Protein AF-A0A2J8AHQ7-F1 (afdb_monomer)

Organism: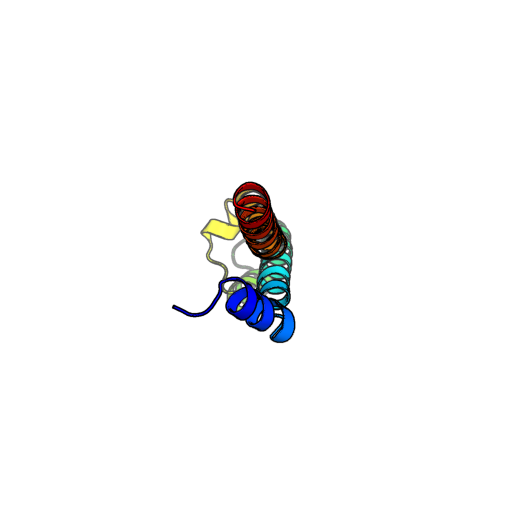 NCBI:txid47790

Structure (mmCIF, N/CA/C/O backbone):
data_AF-A0A2J8AHQ7-F1
#
_entry.id   AF-A0A2J8AHQ7-F1
#
loop_
_atom_site.group_PDB
_atom_site.id
_atom_site.type_symbol
_atom_site.label_atom_id
_atom_site.label_alt_id
_atom_site.label_comp_id
_atom_site.label_asym_id
_atom_site.label_entity_id
_atom_site.label_seq_id
_atom_site.pdbx_PDB_ins_code
_atom_site.Cartn_x
_atom_site.Cartn_y
_atom_site.Cartn_z
_atom_site.occupancy
_atom_site.B_iso_or_equiv
_atom_site.auth_seq_id
_atom_site.auth_comp_id
_atom_site.auth_asym_id
_atom_site.auth_atom_id
_atom_site.pdbx_PDB_model_num
ATOM 1 N N . MET A 1 1 ? 23.440 14.049 -18.284 1.00 44.91 1 MET A N 1
ATOM 2 C CA . MET A 1 1 ? 22.167 13.385 -17.925 1.00 44.91 1 MET A CA 1
ATOM 3 C C . MET A 1 1 ? 22.398 11.886 -18.000 1.00 44.91 1 MET A C 1
ATOM 5 O O . MET A 1 1 ? 22.822 11.418 -19.049 1.00 44.91 1 MET A O 1
ATOM 9 N N . GLU A 1 2 ? 22.240 11.154 -16.897 1.00 55.62 2 GLU A N 1
ATOM 10 C CA . GLU A 1 2 ? 22.364 9.690 -16.912 1.00 55.62 2 GLU A CA 1
ATOM 11 C C . GLU A 1 2 ? 21.309 9.081 -17.842 1.00 55.62 2 GLU A C 1
ATOM 13 O O . GLU A 1 2 ? 20.177 9.558 -17.900 1.00 55.62 2 GLU A O 1
ATOM 18 N N . SER A 1 3 ? 21.689 8.052 -18.602 1.00 74.12 3 SER A N 1
ATOM 19 C CA . SER A 1 3 ? 20.766 7.360 -19.504 1.00 74.12 3 SER A CA 1
ATOM 20 C C . SER A 1 3 ? 19.555 6.835 -18.708 1.00 74.12 3 SER A C 1
ATOM 22 O O . SER A 1 3 ? 19.759 6.221 -17.658 1.00 74.12 3 SER A O 1
ATOM 24 N N . PRO A 1 4 ? 18.309 7.013 -19.188 1.00 63.59 4 PRO A N 1
ATOM 25 C CA . PRO A 1 4 ? 17.106 6.510 -18.513 1.00 63.59 4 PRO A CA 1
ATOM 26 C C . PRO A 1 4 ? 17.145 4.992 -18.264 1.00 63.59 4 PRO A C 1
ATOM 28 O O . PRO A 1 4 ? 16.548 4.500 -17.309 1.00 63.59 4 PRO A O 1
ATOM 31 N N . VAL A 1 5 ? 17.932 4.249 -19.052 1.00 66.31 5 VAL A N 1
ATOM 32 C CA . VAL A 1 5 ? 18.200 2.819 -18.838 1.00 66.31 5 VAL A CA 1
ATOM 33 C C . VAL A 1 5 ? 19.025 2.579 -17.569 1.00 66.31 5 VAL A C 1
ATOM 35 O O . VAL A 1 5 ? 18.772 1.610 -16.862 1.00 66.31 5 VAL A O 1
ATOM 38 N N . LYS A 1 6 ? 19.976 3.462 -17.228 1.00 67.69 6 LYS A N 1
ATOM 39 C CA . LYS A 1 6 ? 20.758 3.360 -15.983 1.00 67.69 6 LYS A CA 1
ATOM 40 C C . LYS A 1 6 ? 19.896 3.632 -14.752 1.00 67.69 6 LYS A C 1
ATOM 42 O O . LYS A 1 6 ? 19.988 2.886 -13.786 1.00 67.69 6 LYS A O 1
ATOM 47 N N . GLN A 1 7 ? 19.018 4.634 -14.805 1.00 67.12 7 GLN A N 1
ATOM 48 C CA . GLN A 1 7 ? 18.089 4.929 -13.705 1.00 67.12 7 GLN A CA 1
ATOM 49 C C . GLN A 1 7 ? 17.095 3.785 -13.474 1.00 67.12 7 GLN A C 1
ATOM 51 O O . GLN A 1 7 ? 16.848 3.396 -12.334 1.00 67.12 7 GLN A O 1
ATOM 56 N N . TYR A 1 8 ? 16.581 3.189 -14.551 1.00 65.69 8 TYR A N 1
ATOM 57 C CA . TYR A 1 8 ? 15.749 1.994 -14.455 1.00 65.69 8 TYR A CA 1
ATOM 58 C C . TYR A 1 8 ? 16.529 0.764 -13.977 1.00 65.69 8 TYR A C 1
ATOM 60 O O . TYR A 1 8 ? 16.022 -0.012 -13.171 1.00 65.69 8 TYR A O 1
ATOM 68 N N . GLY A 1 9 ? 17.781 0.615 -14.416 1.00 63.34 9 GLY A N 1
ATOM 69 C CA . GLY A 1 9 ? 18.699 -0.406 -13.922 1.00 63.34 9 GLY A CA 1
ATOM 70 C C . GLY A 1 9 ? 18.871 -0.318 -12.408 1.00 63.34 9 GLY A C 1
ATOM 71 O O . GLY A 1 9 ? 18.676 -1.320 -11.734 1.00 63.34 9 GLY A O 1
ATOM 72 N N . VAL A 1 10 ? 19.125 0.879 -11.865 1.00 66.38 10 VAL A N 1
ATOM 73 C CA . VAL A 1 10 ? 19.193 1.119 -10.411 1.00 66.38 10 VAL A CA 1
ATOM 74 C C . VAL A 1 10 ? 17.853 0.831 -9.734 1.00 66.38 10 VAL A C 1
ATOM 76 O O . VAL A 1 10 ? 17.818 0.207 -8.680 1.00 66.38 10 VAL A O 1
ATOM 79 N N . TYR A 1 11 ? 16.733 1.236 -10.329 1.00 68.19 11 TYR A N 1
ATOM 80 C CA . TYR A 1 11 ? 15.404 0.971 -9.777 1.00 68.19 11 TYR A CA 1
ATOM 81 C C . TYR A 1 11 ? 15.082 -0.530 -9.661 1.00 68.19 11 TYR A C 1
ATOM 83 O O . TYR A 1 11 ? 14.525 -0.972 -8.653 1.00 68.19 11 TYR A O 1
ATOM 91 N N . LEU A 1 12 ? 15.458 -1.315 -10.675 1.00 66.81 12 LEU A N 1
ATOM 92 C CA . LEU A 1 12 ? 15.333 -2.770 -10.666 1.00 66.81 12 LEU A CA 1
ATOM 93 C C . LEU A 1 12 ? 16.307 -3.423 -9.681 1.00 66.81 12 LEU A C 1
ATOM 95 O O . LEU A 1 12 ? 15.891 -4.277 -8.901 1.00 66.81 12 LEU A O 1
ATOM 99 N N . THR A 1 13 ? 17.583 -3.024 -9.682 1.00 64.56 13 THR A N 1
ATOM 100 C CA . THR A 1 13 ? 18.607 -3.643 -8.823 1.00 64.56 13 THR A CA 1
ATOM 101 C C . THR A 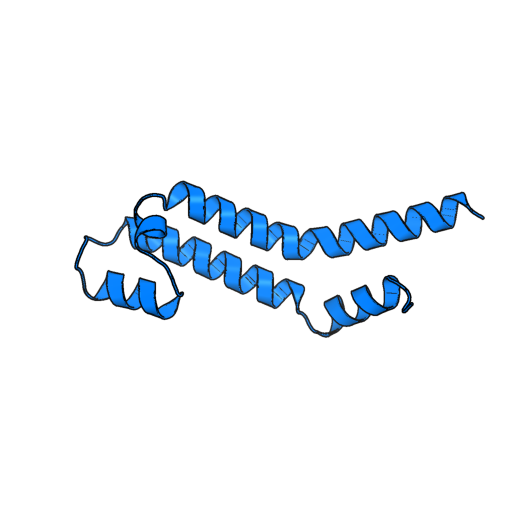1 13 ? 18.419 -3.320 -7.345 1.00 64.56 13 THR A C 1
ATOM 103 O O . THR A 1 13 ? 18.748 -4.142 -6.498 1.00 64.56 13 THR A O 1
ATOM 106 N N . THR A 1 14 ? 17.843 -2.163 -7.017 1.00 72.19 14 THR A N 1
ATOM 107 C CA . THR A 1 14 ? 17.536 -1.771 -5.630 1.00 72.19 14 THR A CA 1
ATOM 108 C C . THR A 1 14 ? 16.202 -2.312 -5.121 1.00 72.19 14 THR A C 1
ATOM 110 O O . THR A 1 14 ? 15.843 -2.049 -3.975 1.00 72.19 14 THR A O 1
ATOM 113 N N . ALA A 1 15 ? 15.439 -3.039 -5.949 1.00 74.56 15 ALA A N 1
ATOM 114 C CA . ALA A 1 15 ? 14.088 -3.504 -5.628 1.00 74.56 15 ALA A CA 1
ATOM 115 C C . ALA A 1 15 ? 13.123 -2.383 -5.170 1.00 74.56 15 ALA A C 1
ATOM 117 O O . ALA A 1 15 ? 12.078 -2.665 -4.575 1.00 74.56 15 ALA A O 1
ATOM 118 N N . GLY A 1 16 ? 13.423 -1.111 -5.468 1.00 78.94 16 GLY A N 1
ATOM 119 C CA . GLY A 1 16 ? 12.684 0.039 -4.940 1.00 78.94 16 GLY A CA 1
ATOM 120 C C . GLY A 1 16 ? 11.198 0.008 -5.301 1.00 78.94 16 GLY A C 1
ATOM 121 O O . GLY A 1 16 ? 10.341 0.296 -4.464 1.00 78.94 16 GLY A O 1
ATOM 122 N N . GLY A 1 17 ? 10.868 -0.437 -6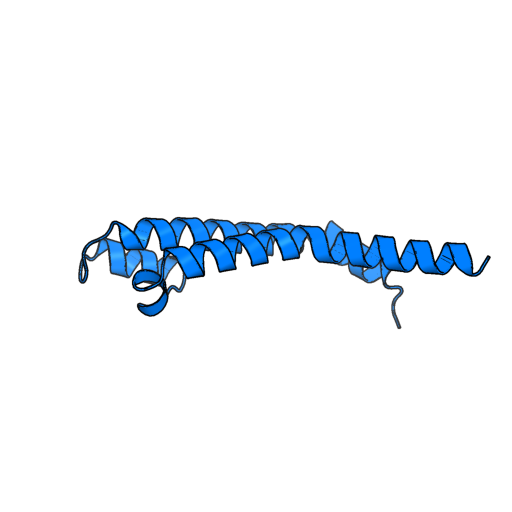.516 1.00 78.62 17 GLY A N 1
ATOM 123 C CA . GLY A 1 17 ? 9.476 -0.607 -6.936 1.00 78.62 17 GLY A CA 1
ATOM 124 C C . GLY A 1 17 ? 8.720 -1.692 -6.196 1.00 78.62 17 GLY A C 1
ATOM 125 O O . GLY A 1 17 ? 7.556 -1.492 -5.850 1.00 78.62 17 GLY A O 1
ATOM 126 N N . MET A 1 18 ? 9.387 -2.800 -5.878 1.00 83.88 18 MET A N 1
ATOM 127 C CA . MET A 1 18 ? 8.784 -3.876 -5.095 1.00 83.88 18 MET A CA 1
ATOM 128 C C . MET A 1 18 ? 8.525 -3.430 -3.655 1.00 83.88 18 MET A C 1
ATOM 130 O O . MET A 1 18 ? 7.442 -3.683 -3.134 1.00 83.88 18 MET A O 1
ATOM 134 N N . VAL A 1 19 ? 9.454 -2.691 -3.040 1.00 88.38 19 VAL A N 1
ATOM 135 C CA . VAL A 1 19 ? 9.280 -2.144 -1.683 1.00 88.38 19 VAL A CA 1
ATOM 136 C C . VAL A 1 19 ? 8.101 -1.169 -1.623 1.00 88.38 19 VAL A C 1
ATOM 138 O O . VAL A 1 19 ? 7.273 -1.238 -0.710 1.00 88.38 19 VAL A O 1
ATOM 141 N N . VAL A 1 20 ? 7.979 -0.268 -2.603 1.00 87.94 20 VAL A N 1
ATOM 142 C CA . VAL A 1 20 ? 6.849 0.673 -2.674 1.00 87.94 20 VAL A CA 1
ATOM 143 C C . VAL A 1 20 ? 5.531 -0.070 -2.890 1.00 87.94 20 VAL A C 1
ATOM 145 O O . VAL A 1 20 ? 4.544 0.227 -2.211 1.00 87.94 20 VAL A O 1
ATOM 148 N N . ALA A 1 21 ? 5.510 -1.049 -3.797 1.00 89.31 21 ALA A N 1
ATOM 149 C CA . ALA A 1 21 ? 4.324 -1.847 -4.071 1.00 89.31 21 ALA A CA 1
ATOM 150 C C . ALA A 1 21 ? 3.871 -2.632 -2.836 1.00 89.31 21 ALA A C 1
ATOM 152 O O . ALA A 1 21 ? 2.705 -2.549 -2.452 1.00 89.31 21 ALA A O 1
ATOM 153 N N . PHE A 1 22 ? 4.798 -3.308 -2.159 1.00 91.62 22 PHE A N 1
ATOM 154 C CA . PHE A 1 22 ? 4.537 -4.064 -0.939 1.00 91.62 22 PHE A CA 1
ATOM 155 C C . PHE A 1 22 ? 3.940 -3.188 0.168 1.00 91.62 22 PHE A C 1
ATOM 157 O O . PHE A 1 22 ? 2.887 -3.513 0.717 1.00 91.62 22 PHE A O 1
ATOM 164 N N . ASN A 1 23 ? 4.537 -2.020 0.426 1.00 92.81 23 ASN A N 1
ATOM 165 C CA . ASN A 1 23 ? 4.006 -1.062 1.397 1.00 92.81 23 ASN A CA 1
ATOM 166 C C . ASN A 1 23 ? 2.590 -0.586 1.036 1.00 92.81 23 ASN A C 1
ATOM 168 O O . ASN A 1 23 ? 1.747 -0.409 1.918 1.00 92.81 23 ASN A O 1
ATOM 172 N N . CYS A 1 24 ? 2.299 -0.398 -0.253 1.00 93.56 24 CYS A N 1
ATOM 173 C CA . CYS A 1 24 ? 0.956 -0.043 -0.703 1.00 93.56 24 CYS A CA 1
ATOM 174 C C . CYS A 1 24 ? -0.047 -1.183 -0.474 1.00 93.56 24 CYS A C 1
ATOM 176 O O . CYS A 1 24 ? -1.144 -0.926 0.021 1.00 93.56 24 CYS A O 1
ATOM 178 N N . PHE A 1 25 ? 0.317 -2.432 -0.768 1.00 93.06 25 PHE A N 1
ATOM 179 C CA . PHE A 1 25 ? -0.563 -3.584 -0.554 1.00 93.06 25 PHE A CA 1
ATOM 180 C C . PHE A 1 25 ? -0.824 -3.860 0.932 1.00 93.06 25 PHE A C 1
ATOM 182 O O . PHE A 1 25 ? -1.967 -4.128 1.307 1.00 93.06 25 PHE A O 1
ATOM 189 N N . ILE A 1 26 ? 0.182 -3.696 1.798 1.00 94.88 26 ILE A N 1
ATOM 190 C CA . ILE A 1 26 ? -0.014 -3.753 3.254 1.00 94.88 26 ILE A CA 1
ATOM 191 C C . ILE A 1 26 ? -1.017 -2.687 3.697 1.00 94.88 26 ILE A C 1
ATOM 193 O O . ILE A 1 26 ? -1.981 -3.000 4.394 1.00 94.88 26 ILE A O 1
ATOM 197 N N . LYS A 1 27 ? -0.843 -1.433 3.258 1.00 94.12 27 LYS A N 1
ATOM 198 C CA . LYS A 1 27 ? -1.764 -0.342 3.615 1.00 94.12 27 LYS A CA 1
ATOM 199 C C . LYS A 1 27 ? -3.173 -0.576 3.083 1.00 94.12 27 LYS A C 1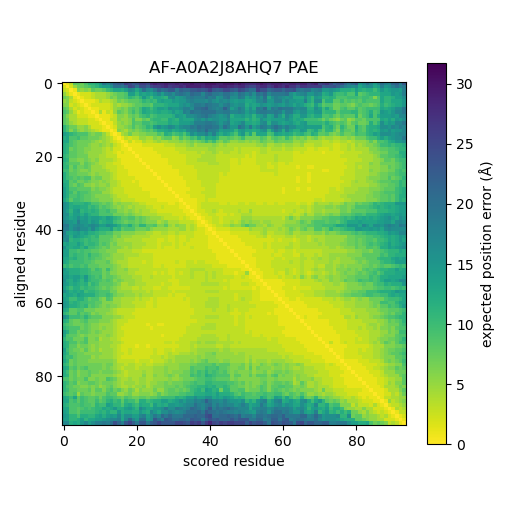
ATOM 201 O O . LYS A 1 27 ? -4.138 -0.288 3.784 1.00 94.12 27 LYS A O 1
ATOM 206 N N . GLN A 1 28 ? -3.315 -1.132 1.882 1.00 95.12 28 GLN A N 1
ATOM 207 C CA . GLN A 1 28 ? -4.613 -1.546 1.353 1.00 95.12 28 GLN A CA 1
ATOM 208 C C . GLN A 1 28 ? -5.290 -2.551 2.291 1.00 95.12 28 GLN A C 1
ATOM 210 O O . GLN A 1 28 ? -6.455 -2.364 2.641 1.00 95.12 28 GLN A O 1
ATOM 215 N N . HIS A 1 29 ? -4.574 -3.597 2.703 1.00 93.81 29 HIS A N 1
ATOM 216 C CA . HIS A 1 29 ? -5.119 -4.619 3.589 1.00 93.81 29 HIS A CA 1
ATOM 217 C C . HIS A 1 29 ? -5.489 -4.043 4.962 1.00 93.81 29 HIS A C 1
ATOM 219 O O . HIS A 1 29 ? -6.613 -4.236 5.425 1.00 93.81 29 HIS A O 1
ATOM 225 N N . ALA A 1 30 ? -4.594 -3.254 5.560 1.00 93.50 30 ALA A N 1
ATOM 226 C CA . ALA A 1 30 ? -4.814 -2.596 6.843 1.00 93.50 30 ALA A CA 1
ATOM 227 C C . ALA A 1 30 ? -6.038 -1.665 6.816 1.00 93.50 30 ALA A C 1
ATOM 229 O O . ALA A 1 30 ? -6.875 -1.705 7.712 1.00 93.50 30 ALA A O 1
ATOM 230 N N . VAL A 1 31 ? -6.225 -0.883 5.748 1.00 94.38 31 VAL A N 1
ATOM 231 C CA . VAL A 1 31 ? -7.408 -0.020 5.595 1.00 94.38 31 VAL A CA 1
ATOM 232 C C . VAL A 1 31 ? -8.706 -0.822 5.470 1.00 94.38 31 VAL A C 1
ATOM 234 O O . VAL A 1 31 ? -9.734 -0.429 6.022 1.00 94.38 31 VAL A O 1
ATOM 237 N N . LEU A 1 32 ? -8.682 -1.964 4.780 1.00 92.00 32 LEU A N 1
ATOM 238 C CA . LEU A 1 32 ? -9.848 -2.848 4.686 1.00 92.00 32 LEU A CA 1
ATOM 239 C C . LEU A 1 32 ? -10.153 -3.555 6.016 1.00 92.00 32 LEU A C 1
ATOM 241 O O . LEU A 1 32 ? -11.321 -3.820 6.304 1.00 92.00 32 LEU A O 1
ATOM 245 N N . GLN A 1 33 ? -9.133 -3.828 6.833 1.00 92.12 33 GLN A N 1
ATOM 246 C CA . GLN A 1 33 ? -9.293 -4.330 8.198 1.00 92.12 33 GLN A CA 1
ATOM 247 C C . GLN A 1 33 ? -9.837 -3.256 9.147 1.00 92.12 33 GLN A C 1
ATOM 249 O O . GLN A 1 33 ? -10.745 -3.558 9.916 1.00 92.12 33 GLN A O 1
ATOM 254 N N . LEU A 1 34 ? -9.389 -1.998 9.033 1.00 90.50 34 LEU A N 1
ATOM 255 C CA . LEU A 1 34 ? -9.896 -0.880 9.843 1.00 90.50 34 LEU A CA 1
ATOM 256 C C . LEU A 1 34 ? -11.413 -0.719 9.747 1.00 90.50 34 LEU A C 1
ATOM 258 O O . LEU A 1 34 ? -12.059 -0.421 10.745 1.00 90.50 34 LEU A O 1
ATOM 262 N N . ARG A 1 35 ? -11.999 -0.963 8.567 1.00 87.38 35 ARG A N 1
ATOM 263 C CA . ARG A 1 35 ? -13.457 -0.919 8.367 1.00 87.38 35 ARG A CA 1
ATOM 264 C C . ARG A 1 35 ? -14.214 -1.918 9.251 1.00 87.38 35 ARG A C 1
ATOM 266 O O . ARG A 1 35 ? -15.386 -1.699 9.539 1.00 87.38 35 ARG A O 1
ATOM 273 N N . LYS A 1 36 ? -13.576 -3.027 9.627 1.00 89.06 36 LYS A N 1
ATOM 274 C CA . LYS A 1 36 ? -14.180 -4.093 10.438 1.00 89.06 36 LYS A CA 1
ATOM 275 C C . LYS A 1 36 ? -14.054 -3.831 11.939 1.00 89.06 36 LYS A C 1
ATOM 277 O O . LYS A 1 36 ? -14.693 -4.530 12.716 1.00 89.06 36 LYS A O 1
ATOM 282 N N . LEU A 1 37 ? -13.226 -2.865 12.341 1.00 88.69 37 LEU A N 1
ATOM 283 C CA . LEU A 1 37 ? -12.952 -2.576 13.742 1.00 88.69 37 LEU A CA 1
ATOM 284 C C . LEU A 1 37 ? -13.844 -1.434 14.256 1.00 88.69 37 LEU A C 1
ATOM 286 O O . LEU A 1 37 ? -13.950 -0.393 13.591 1.00 88.69 37 LEU A O 1
ATOM 290 N N . PRO A 1 38 ? -14.455 -1.587 15.446 1.00 88.00 38 PRO A N 1
ATOM 291 C CA . PRO A 1 38 ? -15.272 -0.540 16.039 1.00 88.00 38 PRO A CA 1
ATOM 292 C C . PRO A 1 38 ? -14.444 0.712 16.353 1.00 88.00 38 PRO A C 1
ATOM 294 O O . PRO A 1 38 ? -13.237 0.647 16.619 1.00 88.00 38 PRO A O 1
ATOM 297 N N . GLU A 1 39 ? -15.099 1.869 16.279 1.00 86.19 39 GLU A N 1
ATOM 298 C CA . GLU A 1 39 ? -14.495 3.153 16.644 1.00 86.19 39 GLU A CA 1
ATOM 299 C C . GLU A 1 39 ? -14.096 3.160 18.122 1.00 86.19 39 GLU A C 1
ATOM 301 O O . GLU A 1 39 ? -14.834 2.657 18.963 1.00 86.19 39 GLU A O 1
ATOM 306 N N . GLY A 1 40 ? -12.899 3.678 18.421 1.00 82.69 40 GLY A N 1
ATOM 307 C CA . GLY A 1 40 ? -12.347 3.724 19.781 1.00 82.69 40 GLY A CA 1
ATOM 308 C C . GLY A 1 40 ? -11.811 2.395 20.326 1.00 82.69 40 GLY A C 1
ATOM 309 O O . GLY A 1 40 ? -11.440 2.326 21.492 1.00 82.69 40 GLY A O 1
ATOM 310 N N . SER A 1 41 ? -11.766 1.325 19.522 1.00 90.44 41 SER A N 1
ATOM 311 C CA . SER A 1 41 ? -11.130 0.078 19.964 1.00 90.44 41 SER A CA 1
ATOM 312 C C . SER A 1 41 ? -9.597 0.191 19.952 1.00 90.44 41 SER A C 1
ATOM 314 O O . SER A 1 41 ? -9.051 0.682 18.960 1.00 90.44 41 SER A O 1
ATOM 316 N N . PRO A 1 42 ? -8.886 -0.334 20.971 1.00 91.94 42 PRO A N 1
ATOM 317 C CA . PRO A 1 42 ? -7.418 -0.307 21.010 1.00 91.94 42 PRO A CA 1
ATOM 318 C C . PRO A 1 42 ? -6.786 -0.928 19.759 1.00 91.94 42 PRO A C 1
ATOM 320 O O . PRO A 1 42 ? -5.905 -0.347 19.138 1.00 91.94 42 PRO A O 1
ATOM 323 N N . ALA A 1 43 ? -7.350 -2.045 19.287 1.00 89.25 43 ALA A N 1
ATOM 324 C CA . ALA A 1 43 ? -6.908 -2.716 18.065 1.00 89.25 43 ALA A CA 1
ATOM 325 C C . ALA A 1 43 ? -6.994 -1.826 16.809 1.00 89.25 43 ALA A C 1
ATOM 327 O O . ALA A 1 43 ? -6.226 -2.006 15.864 1.00 89.25 43 ALA A O 1
ATOM 328 N N . ARG A 1 44 ? -7.935 -0.873 16.765 1.00 89.81 44 ARG A N 1
ATOM 329 C CA . ARG A 1 44 ? -8.059 0.084 15.658 1.00 89.81 44 ARG A CA 1
ATOM 330 C C . ARG A 1 44 ? -6.975 1.150 15.731 1.00 89.81 44 ARG A C 1
ATOM 332 O O . ARG A 1 44 ? -6.407 1.483 14.694 1.00 89.81 44 ARG A O 1
ATOM 339 N N . GLU A 1 45 ? -6.700 1.668 16.922 1.00 90.31 45 GLU A N 1
ATOM 340 C CA . GLU A 1 45 ? -5.647 2.661 17.150 1.00 90.31 45 GLU A CA 1
ATOM 341 C C . GLU A 1 45 ? -4.263 2.076 16.859 1.00 90.31 45 GLU A C 1
ATOM 343 O O . GLU A 1 45 ? -3.497 2.683 16.109 1.00 90.31 45 GLU A O 1
ATOM 348 N N . ASP A 1 46 ? -4.000 0.852 17.318 1.00 92.94 46 ASP A N 1
ATOM 349 C CA . ASP A 1 46 ? -2.758 0.125 17.046 1.00 92.94 46 ASP A CA 1
ATOM 350 C C . ASP A 1 46 ? -2.551 -0.098 15.544 1.00 92.94 46 ASP A C 1
ATOM 352 O O . ASP A 1 46 ? -1.486 0.196 14.997 1.00 92.94 46 ASP A O 1
ATOM 356 N N . LEU A 1 47 ? -3.590 -0.557 14.835 1.00 91.69 47 LEU A N 1
ATOM 357 C CA . LEU A 1 47 ? -3.525 -0.784 13.390 1.00 91.69 47 LEU A CA 1
ATOM 358 C C . LEU A 1 47 ? -3.322 0.530 12.614 1.00 91.69 47 LEU A C 1
ATOM 360 O O . LEU A 1 47 ? -2.621 0.562 11.597 1.00 91.69 47 LEU A O 1
ATOM 364 N N . MET A 1 48 ? -3.922 1.623 13.092 1.00 92.00 48 MET A N 1
ATOM 365 C CA . MET A 1 48 ? -3.721 2.959 12.535 1.00 92.00 48 MET A CA 1
ATOM 366 C C . MET A 1 48 ? -2.292 3.455 12.757 1.00 92.00 48 MET A C 1
ATOM 368 O O . MET A 1 48 ? -1.671 3.935 11.808 1.00 92.00 48 MET A O 1
ATOM 372 N N . ALA A 1 49 ? -1.746 3.295 13.961 1.00 92.94 49 ALA A N 1
ATOM 373 C CA . ALA A 1 49 ? -0.383 3.692 14.289 1.00 92.94 49 ALA A CA 1
ATOM 374 C C . ALA A 1 49 ? 0.652 2.874 13.498 1.00 92.94 49 ALA A C 1
ATOM 376 O O . ALA A 1 49 ? 1.519 3.449 12.837 1.00 92.94 49 ALA A O 1
ATOM 377 N N . MET A 1 50 ? 0.505 1.545 13.471 1.00 93.19 50 MET A N 1
ATOM 378 C CA . MET A 1 50 ? 1.437 0.618 12.816 1.00 93.19 50 MET A CA 1
ATOM 379 C C . MET A 1 50 ? 1.592 0.889 11.315 1.00 93.19 50 MET A C 1
ATOM 381 O O . MET A 1 50 ? 2.674 0.728 10.752 1.00 93.19 50 MET A O 1
ATOM 385 N N . HIS A 1 51 ? 0.520 1.329 10.653 1.00 92.62 51 HIS A N 1
ATOM 386 C CA . HIS A 1 51 ? 0.515 1.578 9.211 1.00 92.62 51 HIS A CA 1
ATOM 387 C C . HIS A 1 51 ? 0.439 3.063 8.827 1.00 92.62 51 HIS A C 1
ATOM 389 O O . HIS A 1 51 ? 0.313 3.379 7.635 1.00 92.62 51 HIS A O 1
ATOM 395 N N . MET A 1 52 ? 0.555 3.970 9.804 1.00 92.25 52 MET A N 1
ATOM 396 C CA . MET A 1 52 ? 0.424 5.423 9.633 1.00 92.25 52 MET A CA 1
ATOM 397 C C . MET A 1 52 ? -0.869 5.803 8.890 1.00 92.25 52 MET A C 1
ATOM 399 O O . MET A 1 52 ? -0.848 6.470 7.849 1.00 92.25 52 MET A O 1
ATOM 403 N N . LEU A 1 53 ? -2.003 5.304 9.380 1.00 90.69 53 LEU A N 1
ATOM 404 C CA . LEU A 1 53 ? -3.328 5.526 8.810 1.00 90.69 53 LEU A CA 1
ATOM 405 C C . LEU A 1 53 ? -4.109 6.534 9.657 1.00 90.69 53 LEU A C 1
ATOM 407 O O . LEU A 1 53 ? -4.260 6.388 10.860 1.00 90.69 53 LEU A O 1
ATOM 411 N N . ASN A 1 54 ? -4.667 7.540 8.993 1.00 91.12 54 ASN A N 1
ATOM 412 C CA . ASN A 1 54 ? -5.550 8.550 9.587 1.00 91.12 54 ASN A CA 1
ATOM 413 C C . ASN A 1 54 ? -7.028 8.101 9.658 1.00 91.12 54 ASN A C 1
ATOM 415 O O . ASN A 1 54 ? -7.435 7.251 8.859 1.00 91.12 54 ASN A O 1
ATOM 419 N N . PRO A 1 55 ? -7.872 8.734 10.504 1.00 89.31 55 PRO A N 1
ATOM 420 C CA . PRO A 1 55 ? -9.302 8.409 10.621 1.00 89.31 55 PRO A CA 1
ATOM 421 C C . PRO A 1 55 ? -10.080 8.493 9.297 1.00 89.31 55 PRO A C 1
ATOM 423 O O . PRO A 1 55 ? -11.018 7.732 9.059 1.00 89.31 55 PRO A O 1
ATOM 426 N N . SER A 1 56 ? -9.659 9.376 8.386 1.00 90.44 56 SER A N 1
ATOM 427 C CA . SER A 1 56 ? -10.234 9.499 7.042 1.00 90.44 56 SER A CA 1
ATOM 428 C C . SER A 1 56 ? -10.068 8.232 6.195 1.00 90.44 56 SER A C 1
ATOM 430 O O . SER A 1 56 ? -10.922 7.949 5.350 1.00 90.44 56 SER A O 1
ATOM 432 N N . HIS A 1 57 ? -9.016 7.442 6.436 1.00 92.00 57 HIS A N 1
ATOM 433 C CA . HI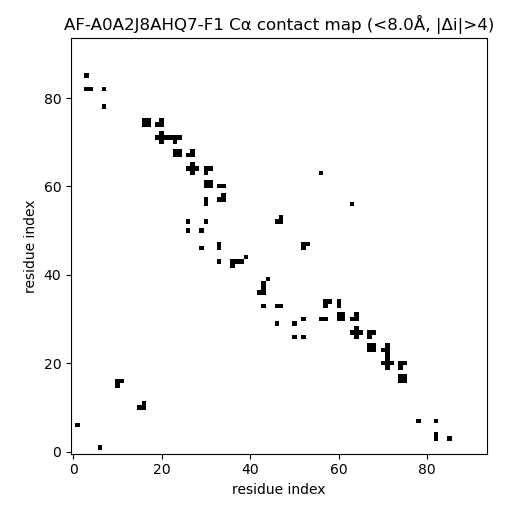S A 1 57 ? -8.832 6.153 5.777 1.00 92.00 57 HIS A CA 1
ATOM 434 C C . HIS A 1 57 ? -9.857 5.131 6.255 1.00 92.00 57 HIS A C 1
ATOM 436 O O . HIS A 1 57 ? -10.351 4.368 5.435 1.00 92.00 57 HIS A O 1
ATOM 442 N N . ALA A 1 58 ? -10.233 5.149 7.537 1.00 86.88 58 ALA A N 1
ATOM 443 C CA . ALA A 1 58 ? -11.284 4.275 8.050 1.00 86.88 58 ALA A CA 1
ATOM 444 C C . ALA A 1 58 ? -12.664 4.670 7.492 1.00 86.88 58 ALA A C 1
ATOM 446 O O . ALA A 1 58 ? -13.396 3.810 7.001 1.00 86.88 58 ALA A O 1
ATOM 447 N N . LYS A 1 59 ? -12.980 5.976 7.460 1.00 89.69 59 LYS A N 1
ATOM 448 C CA . LYS A 1 59 ? -14.249 6.497 6.912 1.00 89.69 59 LYS A CA 1
ATOM 449 C C . LYS A 1 59 ? -14.446 6.149 5.431 1.00 89.69 59 LYS A C 1
ATOM 451 O O . LYS A 1 59 ? -15.547 5.792 5.022 1.00 89.69 59 LYS A O 1
ATOM 456 N N . TYR A 1 60 ? -13.384 6.223 4.627 1.00 93.75 60 TYR A N 1
ATOM 457 C CA . TYR A 1 60 ? -13.426 5.958 3.182 1.00 93.75 60 TYR A CA 1
ATOM 458 C C . TYR A 1 60 ? -12.585 4.739 2.780 1.00 93.75 60 TYR A C 1
ATOM 460 O O . TYR A 1 60 ? -11.902 4.751 1.752 1.00 93.75 60 TYR A O 1
ATOM 468 N N . ALA A 1 61 ? -12.642 3.669 3.578 1.00 90.81 61 ALA A N 1
ATOM 469 C CA . ALA A 1 61 ? -11.756 2.514 3.441 1.00 90.81 61 ALA A CA 1
ATOM 470 C C . ALA A 1 61 ? -11.754 1.875 2.044 1.00 90.81 61 ALA A C 1
ATOM 472 O O . ALA A 1 61 ? -10.697 1.538 1.517 1.00 90.81 61 ALA A O 1
ATOM 473 N N . ALA A 1 62 ? -12.916 1.757 1.396 1.00 91.69 62 ALA A N 1
ATOM 474 C CA . ALA A 1 62 ? -13.000 1.191 0.048 1.00 91.69 62 ALA A CA 1
ATOM 475 C C . ALA A 1 62 ? -12.282 2.057 -1.006 1.00 91.69 62 ALA A C 1
ATOM 477 O O . ALA A 1 62 ? -11.589 1.532 -1.878 1.00 91.69 62 ALA A O 1
ATOM 478 N N . MET A 1 63 ? -12.418 3.384 -0.912 1.00 95.19 63 MET A N 1
ATOM 479 C CA . MET A 1 63 ? -11.760 4.329 -1.817 1.00 95.19 63 MET A CA 1
ATOM 480 C C . MET A 1 63 ? -10.242 4.300 -1.618 1.00 95.19 63 MET A C 1
ATOM 482 O O . MET A 1 63 ? -9.491 4.168 -2.585 1.00 95.19 63 MET A O 1
ATOM 486 N N . TRP A 1 64 ? -9.789 4.377 -0.366 1.00 93.88 64 TRP A N 1
ATOM 487 C CA . TRP A 1 64 ? -8.365 4.356 -0.038 1.00 93.88 64 TRP A CA 1
ATOM 488 C C . TRP A 1 64 ? -7.716 3.008 -0.331 1.00 93.88 64 TRP A C 1
ATOM 490 O O . TRP A 1 64 ? -6.619 2.986 -0.880 1.00 93.88 64 TRP A O 1
ATOM 500 N N . GLY A 1 65 ? -8.408 1.897 -0.069 1.00 93.12 65 GLY A N 1
ATOM 501 C CA . GLY A 1 65 ? -7.952 0.560 -0.440 1.00 93.12 65 GLY A CA 1
ATOM 502 C C . GLY A 1 65 ? -7.691 0.444 -1.943 1.00 93.12 65 GLY A C 1
ATOM 503 O O . GLY A 1 65 ? -6.606 0.030 -2.343 1.00 93.12 65 GLY A O 1
ATOM 504 N N . ARG A 1 66 ? -8.629 0.906 -2.786 1.00 94.94 66 ARG A N 1
ATOM 505 C CA . ARG A 1 66 ? -8.422 0.969 -4.246 1.00 94.94 66 ARG A CA 1
ATOM 506 C C . ARG A 1 66 ? -7.255 1.880 -4.614 1.00 94.94 66 ARG A C 1
ATOM 508 O O . ARG A 1 66 ? -6.423 1.499 -5.426 1.00 94.94 66 ARG A O 1
ATOM 515 N N . ARG A 1 67 ? -7.152 3.058 -3.994 1.00 94.69 67 ARG A N 1
ATOM 516 C CA . ARG A 1 67 ? -6.070 4.014 -4.269 1.00 94.69 67 ARG A CA 1
ATOM 517 C C . ARG A 1 67 ? -4.694 3.438 -3.935 1.00 94.69 67 ARG A C 1
ATOM 519 O O . ARG A 1 67 ? -3.761 3.633 -4.710 1.00 94.69 67 ARG A O 1
ATOM 526 N N . PHE A 1 68 ? -4.557 2.730 -2.816 1.00 93.94 68 PHE A N 1
ATOM 527 C CA . PHE A 1 68 ? -3.318 2.040 -2.463 1.00 93.94 68 PHE A CA 1
ATOM 528 C C . PHE A 1 68 ? -3.010 0.903 -3.439 1.00 93.94 68 PHE A C 1
ATOM 530 O O 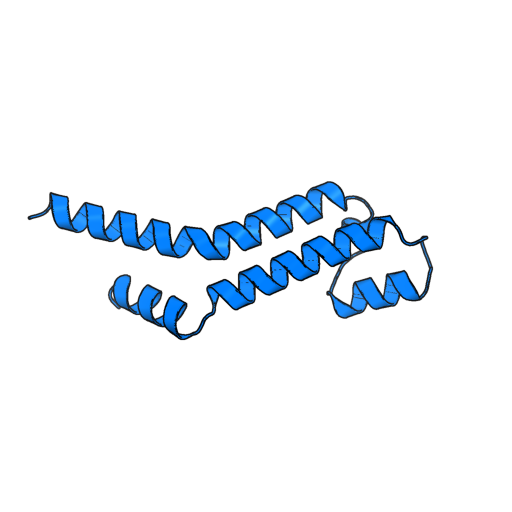. PHE A 1 68 ? -1.887 0.849 -3.934 1.00 93.94 68 PHE A O 1
ATOM 537 N N . ALA A 1 69 ? -4.003 0.090 -3.815 1.00 92.31 69 ALA A N 1
ATOM 538 C CA . ALA A 1 69 ? -3.841 -0.951 -4.833 1.00 92.31 69 ALA A CA 1
ATOM 539 C C . ALA A 1 69 ? -3.310 -0.375 -6.157 1.00 92.31 69 ALA A C 1
ATOM 541 O O . ALA A 1 69 ? -2.290 -0.823 -6.676 1.00 92.31 69 ALA A O 1
ATOM 542 N N . THR A 1 70 ? -3.957 0.676 -6.672 1.00 93.94 70 THR A N 1
ATOM 543 C CA . THR A 1 70 ? -3.555 1.340 -7.917 1.00 93.94 70 THR A CA 1
ATOM 544 C C . THR A 1 70 ? -2.140 1.902 -7.819 1.00 93.94 70 THR A C 1
ATOM 546 O O . THR A 1 70 ? -1.358 1.726 -8.744 1.00 93.94 70 THR A O 1
ATOM 549 N N . ARG A 1 71 ? -1.771 2.543 -6.701 1.00 92.00 71 ARG A N 1
ATOM 550 C CA . ARG A 1 71 ? -0.404 3.057 -6.506 1.00 92.00 71 ARG A CA 1
ATOM 551 C C . ARG A 1 71 ? 0.632 1.937 -6.459 1.00 92.00 71 ARG A C 1
ATOM 553 O O . ARG A 1 71 ? 1.700 2.104 -7.036 1.00 92.00 71 ARG A O 1
ATOM 560 N N . GLY A 1 72 ? 0.307 0.813 -5.820 1.00 90.44 72 GLY A N 1
ATOM 561 C CA . GLY A 1 72 ? 1.179 -0.357 -5.784 1.00 90.44 72 GLY A CA 1
ATOM 562 C C . GLY A 1 72 ? 1.418 -0.937 -7.177 1.00 90.44 72 GLY A C 1
ATOM 563 O O . GLY A 1 72 ? 2.563 -1.139 -7.568 1.00 90.44 72 GLY A O 1
ATOM 564 N N . VAL A 1 73 ? 0.356 -1.103 -7.971 1.00 91.19 73 VAL A N 1
ATOM 565 C CA . VAL A 1 73 ? 0.463 -1.553 -9.369 1.00 91.19 73 VAL A CA 1
ATOM 566 C C . VAL A 1 73 ? 1.248 -0.552 -10.220 1.00 91.19 73 VAL A C 1
ATOM 568 O O . VAL A 1 73 ? 2.136 -0.949 -10.969 1.00 91.19 73 VAL A O 1
ATOM 571 N N . LEU A 1 74 ? 0.979 0.750 -10.087 1.00 88.38 74 LEU A N 1
ATOM 572 C CA . LEU A 1 74 ? 1.700 1.785 -10.834 1.00 88.38 74 LEU A CA 1
ATOM 573 C C . LEU A 1 74 ? 3.193 1.813 -10.500 1.00 88.38 74 LEU A C 1
ATOM 575 O O . LEU A 1 74 ? 3.994 2.031 -11.404 1.00 88.38 74 LEU A O 1
ATOM 579 N N . ALA A 1 75 ? 3.575 1.561 -9.246 1.00 87.38 75 ALA A N 1
ATOM 580 C CA . ALA A 1 75 ? 4.981 1.449 -8.873 1.00 87.38 75 ALA A CA 1
ATOM 581 C C . ALA A 1 75 ? 5.679 0.305 -9.629 1.00 87.38 75 ALA A C 1
ATOM 583 O O . ALA A 1 75 ? 6.824 0.450 -10.030 1.00 87.38 75 ALA A O 1
ATOM 584 N N . LEU A 1 76 ? 4.984 -0.803 -9.896 1.00 84.50 76 LEU A N 1
ATOM 585 C CA . LEU A 1 76 ? 5.549 -1.918 -10.659 1.00 84.50 76 LEU A CA 1
ATOM 586 C C . LEU A 1 76 ? 5.568 -1.647 -12.171 1.00 84.50 76 LEU A C 1
ATOM 588 O O . LEU A 1 76 ? 6.537 -1.984 -12.846 1.00 84.50 76 LEU A O 1
ATOM 592 N N . VAL A 1 77 ? 4.507 -1.043 -12.712 1.00 84.81 77 VAL A N 1
ATOM 593 C CA . VAL A 1 77 ? 4.289 -0.964 -14.168 1.00 84.81 77 VAL A CA 1
ATOM 594 C C . VAL A 1 77 ? 4.859 0.309 -14.797 1.00 84.81 77 VAL A C 1
ATOM 596 O O . VAL A 1 77 ? 5.384 0.250 -15.908 1.00 84.81 77 VAL A O 1
ATOM 599 N N . ALA A 1 78 ? 4.783 1.463 -14.126 1.00 83.31 78 ALA A N 1
ATOM 600 C CA . ALA A 1 78 ? 5.203 2.739 -14.715 1.00 83.31 78 ALA A CA 1
ATOM 601 C C . ALA A 1 78 ? 6.690 2.765 -15.129 1.00 83.31 78 ALA A C 1
ATOM 603 O O . ALA A 1 78 ? 6.985 3.245 -16.225 1.00 83.31 78 ALA A O 1
ATOM 604 N N . PRO A 1 79 ? 7.623 2.203 -14.339 1.00 78.69 79 PRO A N 1
ATOM 605 C CA . PRO A 1 79 ? 9.031 2.125 -14.723 1.00 78.69 79 PRO A CA 1
ATOM 606 C C . PRO A 1 79 ? 9.250 1.250 -15.969 1.00 78.69 79 PRO A C 1
ATOM 608 O O . PRO A 1 79 ? 9.980 1.645 -16.876 1.00 78.69 79 PRO A O 1
ATOM 611 N N . VAL A 1 80 ? 8.562 0.103 -16.056 1.00 80.44 80 VAL A N 1
ATOM 612 C CA . VAL A 1 80 ? 8.622 -0.808 -17.217 1.00 80.44 80 VAL A CA 1
ATOM 613 C C . VAL A 1 80 ? 8.091 -0.109 -18.472 1.00 80.44 80 VAL A C 1
ATOM 615 O O . VAL A 1 80 ? 8.735 -0.124 -19.520 1.00 80.44 80 VAL A O 1
ATOM 618 N N . ALA A 1 81 ? 6.930 0.543 -18.358 1.00 81.81 81 ALA A N 1
ATOM 619 C CA . ALA A 1 81 ? 6.294 1.262 -19.457 1.00 81.81 81 ALA A CA 1
ATOM 620 C C . ALA A 1 81 ? 7.158 2.430 -19.959 1.00 81.81 81 ALA A C 1
ATOM 6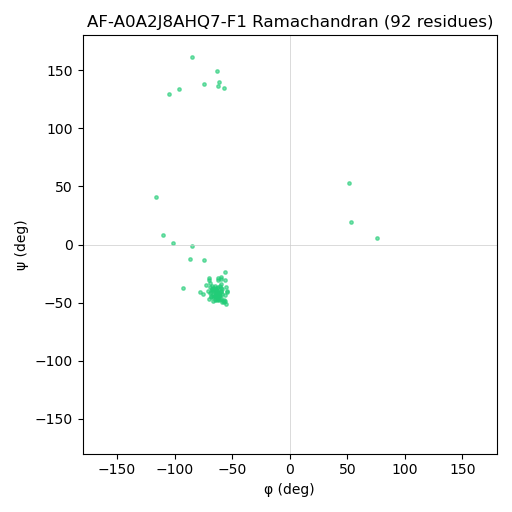22 O O . ALA A 1 81 ? 7.284 2.633 -21.167 1.00 81.81 81 ALA A O 1
ATOM 623 N N . TYR A 1 82 ? 7.798 3.166 -19.046 1.00 79.88 82 TYR A N 1
ATOM 624 C CA . TYR A 1 82 ? 8.712 4.255 -19.384 1.00 79.88 82 TYR A CA 1
ATOM 625 C C . TYR A 1 82 ? 9.919 3.766 -20.195 1.00 79.88 82 TYR A C 1
ATOM 627 O O . TYR A 1 82 ? 10.274 4.375 -21.208 1.00 79.88 82 TYR A O 1
ATOM 635 N N . VAL A 1 83 ? 10.518 2.637 -19.805 1.00 76.31 83 VAL A N 1
ATOM 636 C CA . VAL A 1 83 ? 11.634 2.046 -20.556 1.00 76.31 83 VAL A CA 1
ATOM 637 C C . VAL A 1 83 ? 11.193 1.514 -21.909 1.00 76.31 83 VAL A C 1
ATOM 639 O O . VAL A 1 83 ? 11.852 1.807 -22.906 1.00 76.31 83 VAL A O 1
ATOM 642 N N . ALA A 1 84 ? 10.075 0.790 -21.974 1.00 79.81 84 ALA A N 1
ATOM 643 C CA . ALA A 1 84 ? 9.538 0.292 -23.238 1.00 79.81 84 ALA A CA 1
ATOM 644 C C . ALA A 1 84 ? 9.290 1.437 -24.237 1.00 79.81 84 ALA A C 1
ATOM 646 O O . ALA A 1 84 ? 9.682 1.346 -25.401 1.00 79.81 84 ALA A O 1
ATOM 647 N N . TRP A 1 85 ? 8.725 2.553 -23.768 1.00 81.69 85 TRP A N 1
ATOM 648 C CA . TRP A 1 85 ? 8.506 3.750 -24.577 1.00 81.69 85 TRP A CA 1
ATOM 649 C C . TRP A 1 85 ? 9.810 4.390 -25.069 1.00 81.69 85 TRP A C 1
ATOM 651 O O . TRP A 1 85 ? 9.931 4.727 -26.249 1.00 81.69 85 TRP A O 1
ATOM 661 N N . HIS A 1 86 ? 10.809 4.531 -24.194 1.00 74.00 86 HIS A N 1
ATOM 662 C CA . HIS A 1 86 ? 12.111 5.080 -24.578 1.00 74.00 86 HIS A CA 1
ATOM 663 C C . HIS A 1 86 ? 12.851 4.196 -25.590 1.00 74.00 86 HIS A C 1
ATOM 665 O O . HIS A 1 86 ? 13.443 4.723 -26.529 1.00 74.00 86 HIS A O 1
ATOM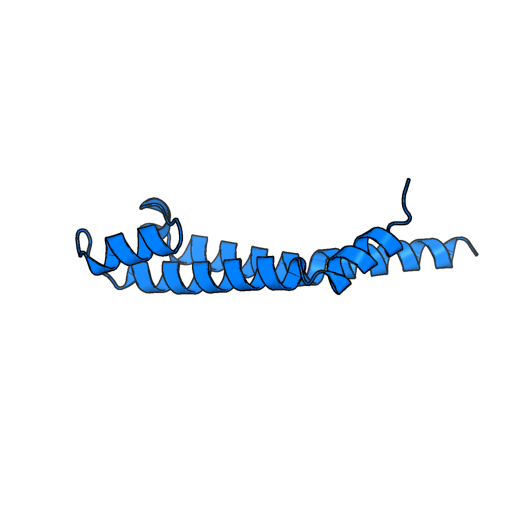 671 N N . MET A 1 87 ? 12.784 2.871 -25.439 1.00 76.62 87 MET A N 1
ATOM 672 C CA . MET A 1 87 ? 13.370 1.919 -26.388 1.00 76.62 87 MET A CA 1
ATOM 673 C C . MET A 1 87 ? 12.658 1.956 -27.748 1.00 76.62 87 MET A C 1
ATOM 675 O O . MET A 1 87 ? 13.323 1.939 -28.782 1.00 76.62 87 MET A O 1
ATOM 679 N N . GLY A 1 88 ? 11.326 2.081 -27.763 1.00 75.56 88 GLY A N 1
ATOM 680 C CA . GLY A 1 88 ? 10.547 2.251 -28.995 1.00 75.56 88 GLY A CA 1
ATOM 681 C C . GLY A 1 88 ? 10.952 3.502 -29.780 1.00 75.56 88 GLY A C 1
ATOM 682 O O . GLY A 1 88 ? 11.234 3.417 -30.972 1.00 75.56 88 GLY A O 1
ATOM 683 N N . LYS A 1 89 ? 11.110 4.642 -29.093 1.00 70.81 89 LYS A N 1
ATOM 684 C CA . LYS A 1 89 ? 11.582 5.897 -29.707 1.00 70.81 89 LYS A CA 1
ATOM 685 C C . LYS A 1 89 ? 12.992 5.824 -30.290 1.00 70.81 89 LYS A C 1
ATOM 687 O O . LYS A 1 89 ? 13.301 6.571 -31.214 1.00 70.81 89 LYS A O 1
ATOM 692 N N . LEU A 1 90 ? 13.870 4.996 -29.724 1.00 64.38 90 LEU A N 1
ATOM 693 C CA . LEU A 1 90 ? 15.223 4.806 -30.253 1.00 64.38 90 LEU A CA 1
ATOM 694 C C . LEU A 1 90 ? 15.204 3.994 -31.551 1.00 64.38 90 LEU A C 1
ATOM 696 O O . LEU A 1 90 ? 15.975 4.298 -32.454 1.00 64.38 90 LEU A O 1
ATOM 700 N N . LYS A 1 91 ? 14.290 3.022 -31.665 1.00 70.25 91 LYS A N 1
ATOM 701 C CA . LYS A 1 91 ? 14.131 2.183 -32.859 1.00 70.25 91 LYS A CA 1
ATOM 702 C C . LYS A 1 91 ? 13.581 2.949 -34.068 1.00 70.25 91 LYS A C 1
ATOM 704 O O . LYS A 1 91 ? 13.954 2.637 -35.183 1.00 70.25 91 LYS A O 1
ATOM 709 N N . GLU A 1 92 ? 12.726 3.951 -33.861 1.00 69.69 92 GLU A N 1
ATOM 710 C CA . GLU A 1 92 ? 12.184 4.800 -34.944 1.00 69.69 92 GLU A CA 1
ATOM 711 C C . GLU A 1 92 ? 13.197 5.815 -35.506 1.00 69.69 92 GLU A C 1
ATOM 713 O O . GLU A 1 92 ? 12.939 6.445 -36.528 1.00 69.69 92 GLU A O 1
ATOM 718 N N . ARG A 1 93 ? 14.327 6.025 -34.818 1.00 63.84 93 ARG A N 1
ATOM 719 C CA . ARG A 1 93 ? 15.373 6.991 -35.202 1.00 63.84 93 ARG A CA 1
ATOM 720 C C . ARG A 1 93 ? 16.587 6.344 -35.881 1.00 63.84 93 ARG A C 1
ATOM 722 O O . ARG A 1 93 ? 17.545 7.060 -36.166 1.00 63.84 93 ARG A O 1
ATOM 729 N N . GLN A 1 94 ? 16.563 5.027 -36.073 1.00 55.12 94 GLN A N 1
ATOM 730 C CA . GLN A 1 94 ? 17.577 4.232 -36.773 1.00 55.12 94 GLN A CA 1
ATOM 731 C C . GLN A 1 94 ? 17.006 3.736 -38.096 1.00 55.12 94 GLN A C 1
ATOM 733 O O . GLN A 1 94 ? 17.791 3.691 -39.065 1.00 55.12 94 GLN A O 1
#

Foldseek 3Di:
DPDLVVVLVCCVVVVVLVVLLVLLQLVLVLLVVLLVDDPPDPVNVVSCVVSVHDPVSNVPVVVSSVVSNVRSVCSVVVSVVVVVVVVVVVVVVD

pLDDT: mean 83.62, std 11.2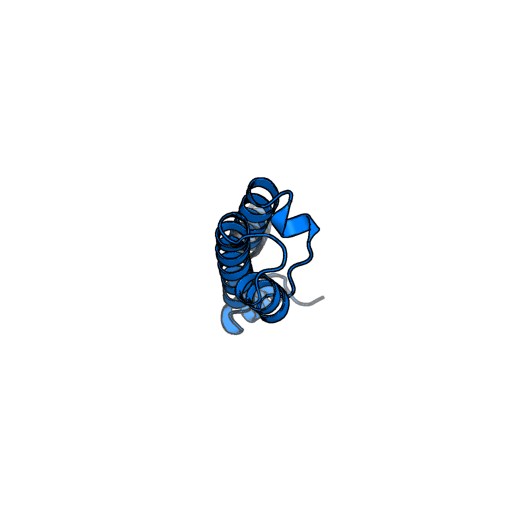9, range [44.91, 95.19]

Sequence (94 aa):
MESPVKQYGVYLTTAGGMVVAFNCFIKQHAVLQLRKLPEGSPAREDLMAMHMLNPSHAKYAAMWGRRFATRGVLALVAPVAYVAWHMGKLKERQ

Solvent-accessible surface area (backbone atoms only — not comparable to full-atom values): 5091 Å² total; per-residue (Å²): 130,82,56,70,66,56,58,49,48,51,41,60,76,66,42,51,34,57,55,51,19,51,55,21,47,51,46,18,51,52,26,56,50,38,60,75,45,60,87,90,37,67,70,39,53,52,56,22,62,78,62,74,51,57,73,67,40,42,78,40,16,72,61,47,22,50,51,24,44,53,52,16,51,44,43,58,45,49,63,56,51,54,50,54,52,54,53,52,60,55,62,79,75,109

Mean predicted aligned error: 6.96 Å

Radius of gyration: 18.3 Å; Cα contacts (8 Å, |Δi|>4): 68; chains: 1; bounding box: 38×18×58 Å

Secondary structure (DSSP, 8-state):
---HHHHHHHHHHTTHHHHHHHHHHHHHHHHHHHTTSPTT-HHHHHHHHHHT--HHHHHTHHHHHHHHHHHHHHHHHHHHHHHHHHHHHHHTT-